Protein AF-A3MUS7-F1 (afdb_monomer)

pLDDT: mean 85.81, std 10.3, range [51.47, 94.19]

Structure (mmCIF, N/CA/C/O backbone):
data_AF-A3MUS7-F1
#
_entry.id   AF-A3MUS7-F1
#
loop_
_atom_site.group_PDB
_atom_site.id
_atom_site.type_symbol
_atom_site.label_atom_id
_atom_site.label_alt_id
_atom_site.label_comp_id
_atom_site.label_asym_id
_atom_site.label_entity_id
_atom_site.label_seq_id
_atom_site.pdbx_PDB_ins_code
_atom_site.Cartn_x
_atom_site.Cartn_y
_atom_site.Cartn_z
_atom_site.occupancy
_atom_site.B_iso_or_equiv
_atom_site.auth_seq_id
_atom_site.auth_comp_id
_atom_site.auth_asym_id
_atom_site.auth_atom_id
_atom_site.pdbx_PDB_model_num
ATOM 1 N N . MET A 1 1 ? -5.351 15.293 15.324 1.00 51.47 1 MET A N 1
ATOM 2 C CA . MET A 1 1 ? -4.025 14.895 14.779 1.00 51.47 1 MET A CA 1
ATOM 3 C C . MET A 1 1 ? -4.141 13.708 13.804 1.00 51.47 1 MET A C 1
ATOM 5 O O . MET A 1 1 ? -3.214 12.912 13.702 1.00 51.47 1 MET A O 1
ATOM 9 N N . GLU A 1 2 ? -5.256 13.566 13.077 1.00 51.72 2 GLU A N 1
ATOM 10 C CA . GLU A 1 2 ? -5.451 12.492 12.079 1.00 51.72 2 GLU A CA 1
ATOM 11 C C . GLU A 1 2 ? -5.254 12.984 10.634 1.00 51.72 2 GLU A C 1
ATOM 13 O O . GLU A 1 2 ? -4.814 12.213 9.785 1.00 51.72 2 GLU A O 1
ATOM 18 N N . GLU A 1 3 ? -5.437 14.285 10.374 1.00 53.47 3 GLU A N 1
ATOM 19 C CA . GLU A 1 3 ? -5.171 14.912 9.066 1.00 53.47 3 GLU A CA 1
ATOM 20 C C . GLU A 1 3 ? -3.714 14.745 8.596 1.00 53.47 3 GLU A C 1
ATOM 22 O O . GLU A 1 3 ? -3.478 14.410 7.436 1.00 53.47 3 GLU A O 1
ATOM 27 N N . ASP A 1 4 ? -2.741 14.853 9.508 1.00 58.12 4 ASP A N 1
ATOM 28 C CA . ASP A 1 4 ? -1.308 14.702 9.198 1.00 58.12 4 ASP A CA 1
ATOM 29 C C . ASP A 1 4 ? -0.961 13.275 8.719 1.00 58.12 4 ASP A C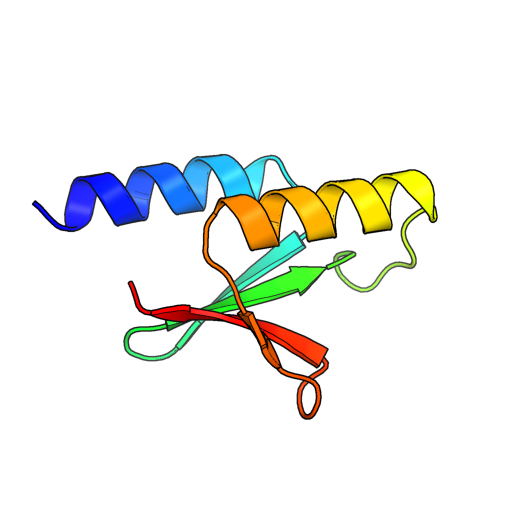 1
ATOM 31 O O . ASP A 1 4 ? -0.207 13.066 7.764 1.00 58.12 4 ASP A O 1
ATOM 35 N N . LYS A 1 5 ? -1.615 12.259 9.307 1.00 61.25 5 LYS A N 1
ATOM 36 C CA . LYS A 1 5 ? -1.439 10.855 8.904 1.00 61.25 5 LYS A CA 1
ATOM 37 C C . LYS A 1 5 ? -2.049 10.568 7.534 1.00 61.25 5 LYS A C 1
ATOM 39 O O . LYS A 1 5 ? -1.484 9.760 6.791 1.00 61.25 5 LYS A O 1
ATOM 44 N N . ARG A 1 6 ? -3.180 11.200 7.198 1.00 65.62 6 ARG A N 1
ATOM 45 C CA . ARG A 1 6 ? -3.855 11.037 5.900 1.00 65.62 6 ARG A CA 1
ATOM 46 C C . ARG A 1 6 ? -3.029 11.661 4.772 1.00 65.62 6 ARG A C 1
ATOM 48 O O . ARG A 1 6 ? -2.721 10.957 3.808 1.00 65.62 6 ARG A O 1
ATOM 55 N N . GLN A 1 7 ? -2.545 12.895 4.948 1.00 69.31 7 GLN A N 1
ATOM 56 C CA . GLN A 1 7 ? -1.678 13.559 3.962 1.00 69.31 7 GLN A CA 1
ATOM 57 C C . GLN A 1 7 ? -0.379 12.783 3.690 1.00 69.31 7 GLN A C 1
ATOM 59 O O . GLN A 1 7 ? 0.002 12.598 2.532 1.00 69.31 7 GLN A O 1
ATOM 64 N N . GLY A 1 8 ? 0.277 12.256 4.731 1.00 80.00 8 GLY A N 1
ATOM 65 C CA . GLY A 1 8 ? 1.512 11.481 4.562 1.00 80.00 8 GLY A CA 1
ATOM 66 C C . GLY A 1 8 ? 1.322 10.144 3.829 1.00 80.00 8 GLY A C 1
ATOM 67 O O . GLY A 1 8 ? 2.227 9.676 3.131 1.00 80.00 8 GLY A O 1
ATOM 68 N N . VAL A 1 9 ? 0.149 9.512 3.962 1.00 81.94 9 VAL A N 1
ATOM 69 C CA . VAL A 1 9 ? -0.183 8.274 3.239 1.00 81.94 9 VAL A CA 1
ATOM 70 C C . VAL A 1 9 ? -0.432 8.566 1.762 1.00 81.94 9 VAL A C 1
ATOM 72 O O . VAL A 1 9 ? 0.147 7.885 0.916 1.00 81.94 9 VAL A O 1
ATOM 75 N N . GLU A 1 10 ? -1.222 9.589 1.443 1.00 84.19 10 GLU A N 1
ATOM 76 C CA . GLU A 1 10 ? -1.503 9.969 0.054 1.00 84.19 10 GLU A CA 1
ATOM 77 C C . GLU A 1 10 ? -0.252 10.346 -0.725 1.00 84.19 10 GLU A C 1
ATOM 79 O O . GLU A 1 10 ? -0.055 9.870 -1.844 1.00 84.19 10 GLU A O 1
ATOM 84 N N . GLU A 1 11 ? 0.618 11.171 -0.137 1.00 86.62 11 GLU A N 1
ATOM 85 C CA . GLU A 1 11 ? 1.832 11.614 -0.819 1.00 86.62 11 GLU A CA 1
AT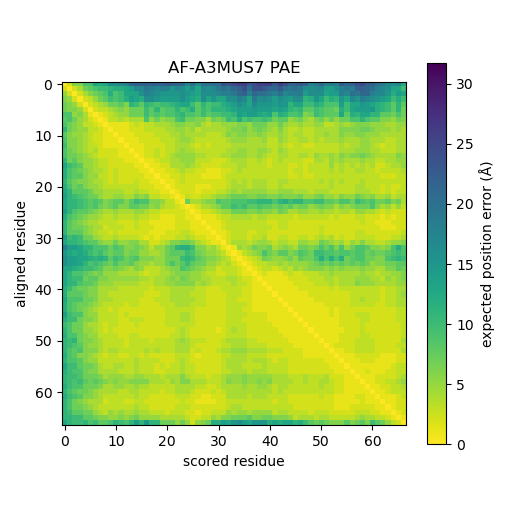OM 86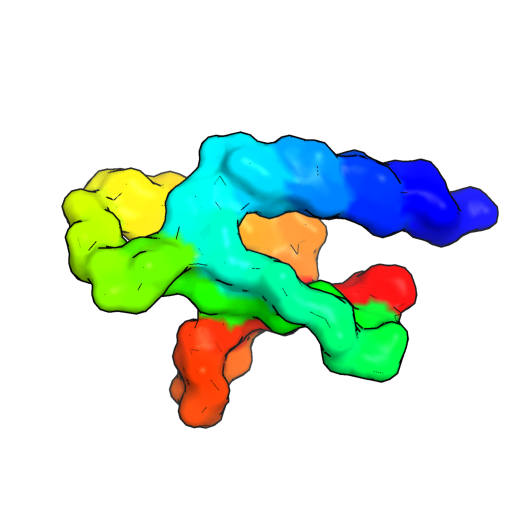 C C . GLU A 1 11 ? 2.722 10.423 -1.208 1.00 86.62 11 GLU A C 1
ATOM 88 O O . GLU A 1 11 ? 3.310 10.390 -2.292 1.00 86.62 11 GLU A O 1
ATOM 93 N N . ARG A 1 12 ? 2.777 9.404 -0.345 1.00 86.56 12 ARG A N 1
ATOM 94 C CA . ARG A 1 12 ? 3.502 8.160 -0.611 1.00 86.56 12 ARG A CA 1
ATOM 95 C C . ARG A 1 12 ? 2.814 7.306 -1.669 1.00 86.56 12 ARG A C 1
ATOM 97 O O . ARG A 1 12 ? 3.491 6.841 -2.580 1.00 86.56 12 ARG A O 1
ATOM 104 N N . LEU A 1 13 ? 1.494 7.129 -1.594 1.00 88.81 13 LEU A N 1
ATOM 105 C CA . LEU A 1 13 ? 0.743 6.340 -2.578 1.00 88.81 13 LEU A CA 1
ATOM 106 C C . LEU A 1 13 ? 0.848 6.930 -3.989 1.00 88.81 13 LEU A C 1
ATOM 108 O O . LEU A 1 13 ? 1.018 6.178 -4.945 1.00 88.81 13 LEU A O 1
ATOM 112 N N . ARG A 1 14 ? 0.849 8.262 -4.130 1.00 87.44 14 ARG A N 1
ATOM 113 C CA . ARG A 1 14 ? 1.030 8.943 -5.428 1.00 87.44 14 ARG A CA 1
ATOM 114 C C . ARG A 1 14 ? 2.380 8.652 -6.090 1.00 87.44 14 ARG A C 1
ATOM 116 O O . ARG A 1 14 ? 2.474 8.708 -7.314 1.00 87.44 14 ARG A O 1
ATOM 123 N N . LYS A 1 15 ? 3.411 8.339 -5.297 1.00 88.31 15 LYS A N 1
ATOM 124 C CA . LYS A 1 15 ? 4.758 7.975 -5.772 1.00 88.31 15 LYS A CA 1
ATOM 125 C C . LYS A 1 15 ? 4.870 6.491 -6.149 1.00 88.31 15 LYS A C 1
ATOM 127 O O . LYS A 1 15 ? 5.867 6.093 -6.745 1.00 88.31 15 LYS A O 1
ATOM 132 N N . LEU A 1 16 ? 3.868 5.675 -5.817 1.00 88.44 16 LEU A N 1
ATOM 133 C CA . LEU A 1 16 ? 3.845 4.244 -6.099 1.00 88.44 16 LEU A CA 1
ATOM 134 C C . LEU A 1 16 ? 3.034 3.926 -7.365 1.00 88.44 16 LEU A C 1
ATOM 136 O O . LEU A 1 16 ? 2.114 4.661 -7.733 1.00 88.44 16 LEU A O 1
ATOM 140 N N . PRO A 1 17 ? 3.325 2.801 -8.044 1.00 89.88 17 PRO A N 1
ATOM 141 C CA . PRO A 1 17 ? 2.551 2.326 -9.188 1.00 89.88 17 PRO A CA 1
ATOM 142 C C . PRO A 1 17 ? 1.232 1.674 -8.730 1.00 89.88 17 PRO A C 1
ATOM 144 O O . PRO A 1 17 ? 0.965 0.502 -9.002 1.00 89.88 17 PRO A O 1
ATOM 147 N N . VAL A 1 18 ? 0.409 2.427 -8.001 1.00 91.25 18 VAL A N 1
ATOM 148 C CA . VAL A 1 18 ? -0.856 1.970 -7.418 1.00 91.25 18 VAL A CA 1
ATOM 149 C C . VAL A 1 18 ? -1.997 2.915 -7.774 1.00 91.25 18 VAL A C 1
ATOM 151 O O . VAL A 1 18 ? -1.780 4.110 -7.962 1.00 91.25 18 VAL A O 1
ATOM 154 N N . ASP A 1 19 ? -3.205 2.374 -7.848 1.00 91.31 19 ASP A N 1
ATOM 155 C CA . ASP A 1 19 ? -4.440 3.149 -7.759 1.00 91.31 19 ASP A CA 1
ATOM 156 C C . ASP A 1 19 ? -4.960 3.075 -6.332 1.00 91.31 19 ASP A C 1
ATOM 158 O O . ASP A 1 19 ? -4.837 2.032 -5.690 1.00 91.31 19 ASP A O 1
ATOM 162 N N . TYR A 1 20 ? -5.540 4.159 -5.830 1.00 90.62 20 TYR A N 1
ATOM 163 C CA . TYR A 1 20 ? -6.148 4.173 -4.508 1.00 90.62 20 TYR A CA 1
ATOM 164 C C . TYR A 1 20 ? -7.478 4.921 -4.513 1.00 90.62 20 TYR A C 1
ATOM 166 O O . TYR A 1 20 ? -7.656 5.886 -5.254 1.00 90.62 20 TYR A O 1
ATOM 174 N N . THR A 1 21 ? -8.409 4.454 -3.691 1.00 90.88 21 THR A N 1
ATOM 175 C CA . THR A 1 21 ? -9.737 5.035 -3.491 1.00 90.88 21 THR A CA 1
ATOM 176 C C . THR A 1 21 ? -10.037 5.105 -2.001 1.00 90.88 21 THR A C 1
ATOM 178 O O . THR A 1 21 ? -9.519 4.303 -1.223 1.00 90.88 21 THR A O 1
ATOM 181 N N . TYR A 1 22 ? -10.876 6.057 -1.610 1.00 88.75 22 TYR A N 1
ATOM 182 C CA . TYR A 1 22 ? -11.411 6.145 -0.256 1.00 88.75 22 TYR A CA 1
ATOM 183 C C . TYR A 1 22 ? -12.789 5.501 -0.230 1.00 88.75 22 TYR A C 1
ATOM 185 O O . TYR A 1 22 ? -13.622 5.827 -1.074 1.00 88.75 22 TYR A O 1
ATOM 193 N N . ASP A 1 23 ? -12.994 4.593 0.713 1.00 86.25 23 ASP A N 1
ATOM 194 C CA . ASP A 1 23 ? -14.263 3.922 0.964 1.00 86.25 23 ASP A CA 1
ATOM 195 C C . ASP A 1 23 ? -14.608 4.141 2.438 1.00 86.25 23 ASP A C 1
ATOM 197 O O . ASP A 1 23 ? -13.929 3.613 3.314 1.00 86.25 23 ASP A O 1
ATOM 201 N N . GLU A 1 24 ? -15.586 5.012 2.702 1.00 84.62 24 GLU A N 1
ATOM 202 C CA . GLU A 1 24 ? -15.981 5.459 4.049 1.00 84.62 24 GLU A CA 1
ATOM 203 C C . GLU A 1 24 ? -14.790 5.988 4.884 1.00 84.62 24 GLU A C 1
ATOM 205 O O . GLU A 1 24 ? -14.393 7.145 4.728 1.00 84.62 24 GLU A O 1
ATOM 210 N N . ASP A 1 25 ? -14.189 5.134 5.720 1.00 85.88 25 ASP A N 1
ATOM 211 C CA . ASP A 1 25 ? -13.040 5.413 6.598 1.00 85.88 25 ASP A CA 1
ATOM 212 C C . ASP A 1 25 ? -11.810 4.536 6.278 1.00 85.88 25 ASP A C 1
ATOM 214 O O . ASP A 1 25 ? -10.890 4.377 7.090 1.00 85.88 25 ASP A O 1
ATOM 218 N N . GLU A 1 26 ? -11.773 3.934 5.090 1.00 88.62 26 GLU A N 1
ATOM 219 C CA . GLU A 1 26 ? -10.678 3.095 4.618 1.00 88.62 26 GLU A CA 1
ATOM 220 C C . GLU A 1 26 ? -10.065 3.626 3.320 1.00 88.62 26 GLU A C 1
ATOM 222 O O . GLU A 1 26 ? -10.737 4.100 2.406 1.00 88.62 26 GLU A O 1
ATOM 227 N N . VAL A 1 27 ? -8.746 3.492 3.207 1.00 91.12 27 VAL A N 1
ATOM 228 C CA . VAL A 1 27 ? -8.035 3.634 1.938 1.00 91.12 27 VAL A CA 1
ATOM 229 C C . VAL A 1 27 ? -7.876 2.255 1.330 1.00 91.12 27 VAL A C 1
ATOM 231 O O . VAL A 1 27 ? -7.236 1.382 1.921 1.00 91.12 27 VAL A O 1
ATOM 234 N N . VAL A 1 28 ? -8.415 2.082 0.130 1.00 92.38 28 VAL A N 1
ATOM 235 C CA . VAL A 1 28 ? -8.330 0.863 -0.671 1.00 92.38 28 VAL A CA 1
ATOM 236 C C . VAL A 1 28 ? -7.337 1.093 -1.802 1.00 92.38 28 VAL A C 1
ATOM 238 O O . VAL A 1 28 ? -7.457 2.048 -2.557 1.00 92.38 28 VAL A O 1
ATOM 241 N N . VAL A 1 29 ? -6.348 0.216 -1.940 1.00 93.31 29 VAL A N 1
ATOM 242 C CA . VAL A 1 29 ? -5.231 0.355 -2.878 1.00 93.31 29 VAL A CA 1
ATOM 243 C C . VAL A 1 29 ? -5.148 -0.869 -3.789 1.00 93.31 29 VAL A C 1
ATOM 245 O O . VAL A 1 29 ? -5.174 -2.014 -3.337 1.00 93.31 29 VAL A O 1
ATOM 248 N N . LYS A 1 30 ? -5.001 -0.640 -5.092 1.00 92.38 30 LYS A N 1
ATOM 249 C CA . LYS A 1 30 ? -4.770 -1.652 -6.126 1.00 92.38 30 LYS A CA 1
ATOM 250 C C . LYS A 1 30 ? -3.392 -1.462 -6.739 1.00 92.38 30 LYS A C 1
ATOM 252 O O . LYS A 1 30 ? -3.060 -0.396 -7.246 1.00 92.38 30 LYS A O 1
ATOM 257 N N . VAL A 1 31 ? -2.586 -2.517 -6.726 1.00 90.38 31 VAL A N 1
ATOM 258 C CA . VAL A 1 31 ? -1.222 -2.474 -7.261 1.00 90.38 31 VAL A CA 1
ATOM 259 C C . VAL A 1 31 ? -1.231 -2.712 -8.771 1.00 90.38 31 VAL A C 1
ATOM 261 O O . VAL A 1 31 ? -1.882 -3.634 -9.254 1.00 90.38 31 VAL A O 1
ATOM 264 N N . GLY A 1 32 ? -0.484 -1.892 -9.513 1.00 84.69 32 GLY A N 1
ATOM 265 C CA . GLY A 1 32 ? -0.213 -2.072 -10.940 1.00 84.69 32 GLY A CA 1
ATOM 266 C C . GLY A 1 32 ? -1.050 -1.240 -11.901 1.00 84.69 32 GLY A C 1
ATOM 267 O O . GLY A 1 32 ? -0.810 -1.304 -13.101 1.00 84.69 32 GLY A O 1
ATOM 268 N N . LYS A 1 33 ? -1.992 -0.424 -11.419 1.00 80.38 33 LYS A N 1
ATOM 269 C CA . LYS A 1 33 ? -2.828 0.454 -12.258 1.00 80.38 33 LYS A CA 1
ATOM 270 C C . LYS A 1 33 ? -3.470 -0.229 -13.477 1.00 80.38 33 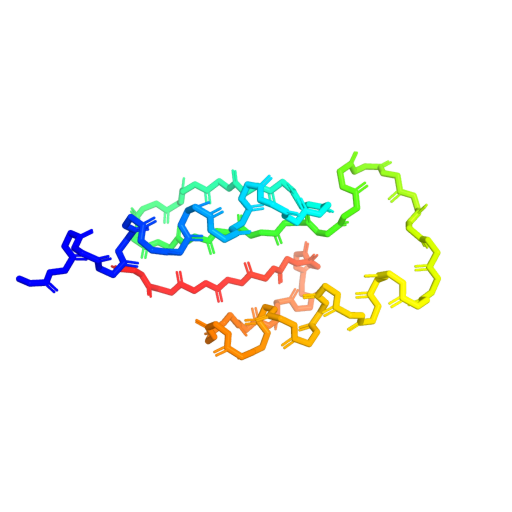LYS A C 1
ATOM 272 O O . LYS A 1 33 ? -3.438 0.283 -14.595 1.00 80.38 33 LYS A O 1
ATOM 277 N N . GLY A 1 34 ? -3.956 -1.458 -13.291 1.00 76.56 34 GLY A N 1
ATOM 278 C CA . GLY A 1 34 ? -4.516 -2.277 -14.377 1.00 76.56 34 GLY A CA 1
ATOM 279 C C . GLY A 1 34 ? -3.482 -2.869 -15.348 1.00 76.56 34 GLY A C 1
ATOM 280 O O . GLY A 1 34 ? -3.860 -3.480 -16.343 1.00 76.56 34 GLY A O 1
ATOM 281 N N . LYS A 1 35 ? -2.183 -2.726 -15.066 1.00 81.81 35 LYS A N 1
ATOM 282 C CA . LYS A 1 35 ? -1.073 -3.330 -15.810 1.00 81.81 35 LYS A CA 1
ATOM 283 C C . LYS A 1 35 ? -0.289 -4.291 -14.920 1.00 81.81 35 LYS A C 1
ATOM 285 O O . LYS A 1 35 ? -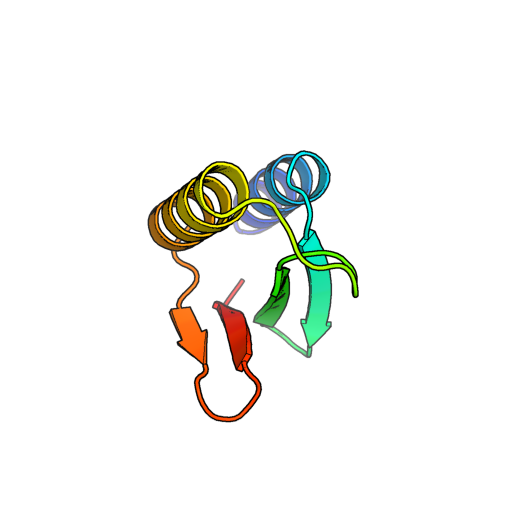0.228 -4.151 -13.699 1.00 81.81 35 LYS A O 1
ATOM 290 N N . ARG A 1 36 ? 0.346 -5.282 -15.546 1.00 83.31 36 ARG A N 1
ATOM 291 C CA . ARG A 1 36 ? 1.265 -6.184 -14.851 1.00 83.31 36 ARG A CA 1
ATOM 292 C C . ARG A 1 36 ? 2.570 -5.437 -14.587 1.00 83.31 36 ARG A C 1
ATOM 294 O O . ARG A 1 36 ? 3.229 -5.010 -15.530 1.00 83.31 36 ARG A O 1
ATOM 301 N N . LEU A 1 37 ? 2.919 -5.266 -13.316 1.00 87.31 37 LEU A N 1
ATOM 302 C CA . LEU A 1 37 ? 4.223 -4.727 -12.940 1.00 87.31 37 LEU A CA 1
ATOM 303 C C . LEU A 1 37 ? 5.300 -5.814 -13.054 1.00 87.31 37 LEU A C 1
ATOM 305 O O . LEU A 1 37 ? 4.986 -6.994 -12.859 1.00 87.31 37 LEU A O 1
ATOM 309 N N . PRO A 1 38 ? 6.560 -5.430 -13.322 1.00 92.56 38 PRO A N 1
ATOM 310 C CA . PRO A 1 38 ? 7.711 -6.298 -13.100 1.00 92.56 38 PRO A CA 1
ATOM 311 C C . PRO A 1 38 ? 7.706 -6.857 -11.673 1.00 92.56 38 PRO A C 1
ATOM 313 O O . PRO A 1 38 ? 7.288 -6.165 -10.742 1.00 92.56 38 PRO A O 1
ATOM 316 N N . GLU A 1 39 ? 8.180 -8.090 -11.493 1.00 90.62 39 GLU A N 1
ATOM 317 C CA . GLU A 1 39 ? 8.126 -8.785 -10.200 1.00 90.62 39 GLU A CA 1
ATOM 318 C C . GLU A 1 39 ? 8.838 -8.006 -9.087 1.00 90.62 39 GLU A C 1
ATOM 320 O O . GLU A 1 39 ? 8.264 -7.817 -8.013 1.00 90.62 39 GLU A O 1
ATOM 325 N N . ASP A 1 40 ? 10.028 -7.468 -9.364 1.00 92.00 40 ASP A N 1
ATOM 326 C CA . ASP A 1 40 ? 10.775 -6.633 -8.420 1.00 92.00 40 ASP A CA 1
ATOM 327 C C . ASP A 1 40 ? 9.986 -5.394 -7.988 1.00 92.00 40 ASP A C 1
ATOM 329 O O . ASP A 1 40 ?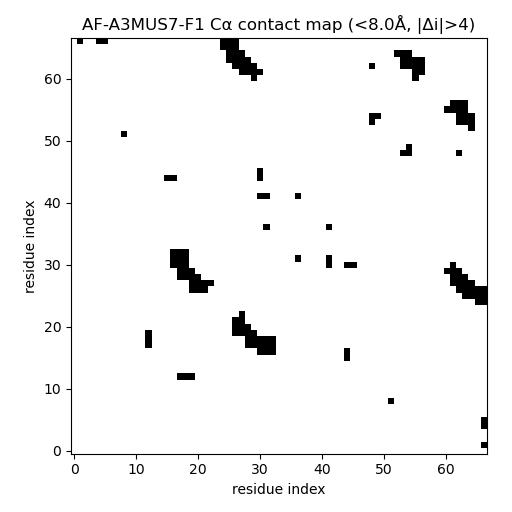 9.864 -5.105 -6.797 1.00 92.00 40 ASP A O 1
ATOM 333 N N . GLN A 1 41 ? 9.379 -4.689 -8.947 1.00 89.81 41 GLN A N 1
ATOM 334 C CA . GLN A 1 41 ? 8.606 -3.477 -8.676 1.00 89.81 41 GLN A CA 1
ATOM 335 C C . GLN A 1 41 ? 7.309 -3.790 -7.922 1.00 89.81 41 GLN A C 1
ATOM 337 O O . GLN A 1 41 ? 6.907 -3.044 -7.024 1.00 89.81 41 GLN A O 1
ATOM 342 N N . PHE A 1 42 ? 6.655 -4.901 -8.266 1.00 89.75 42 PHE A N 1
ATOM 343 C CA . PHE A 1 42 ? 5.486 -5.386 -7.547 1.00 89.75 42 PHE A CA 1
ATOM 344 C C . PHE A 1 42 ? 5.857 -5.694 -6.098 1.00 89.75 42 PHE A C 1
ATOM 346 O O . PHE A 1 42 ? 5.256 -5.148 -5.176 1.00 89.75 42 PHE A O 1
ATOM 353 N N . ARG A 1 43 ? 6.891 -6.510 -5.886 1.00 91.38 43 ARG A N 1
ATOM 354 C CA . ARG A 1 43 ? 7.355 -6.908 -4.556 1.00 91.38 43 ARG A CA 1
ATOM 355 C C . ARG A 1 43 ? 7.766 -5.707 -3.708 1.00 91.38 43 ARG A C 1
ATOM 357 O O . ARG A 1 43 ? 7.408 -5.659 -2.530 1.00 91.38 43 ARG A O 1
ATOM 364 N N . ASP A 1 44 ? 8.465 -4.735 -4.289 1.00 93.31 44 ASP A N 1
ATOM 365 C CA . ASP A 1 44 ? 8.824 -3.497 -3.596 1.00 93.31 44 ASP A CA 1
ATOM 366 C C . ASP A 1 44 ? 7.578 -2.706 -3.173 1.00 93.31 44 ASP A C 1
ATOM 368 O O . ASP A 1 44 ? 7.418 -2.383 -1.994 1.00 93.31 44 ASP A O 1
ATOM 372 N N . THR A 1 45 ? 6.626 -2.515 -4.091 1.00 91.69 45 THR A N 1
ATOM 373 C CA . THR A 1 45 ? 5.360 -1.817 -3.808 1.00 91.69 45 THR A CA 1
ATOM 374 C C . THR A 1 45 ? 4.591 -2.495 -2.672 1.00 91.69 45 THR A C 1
ATOM 376 O O . THR A 1 45 ? 4.143 -1.837 -1.735 1.00 91.69 45 THR A O 1
ATOM 379 N N . ILE A 1 46 ? 4.495 -3.826 -2.702 1.00 92.06 46 ILE A N 1
ATOM 380 C CA . ILE A 1 46 ? 3.859 -4.625 -1.649 1.00 92.06 46 ILE A CA 1
ATOM 381 C C . ILE A 1 46 ? 4.560 -4.424 -0.297 1.00 92.06 46 ILE A C 1
ATOM 383 O O . ILE A 1 46 ? 3.898 -4.248 0.728 1.00 92.06 46 ILE A O 1
ATOM 387 N N . ASN A 1 47 ? 5.894 -4.411 -0.272 1.00 93.50 47 ASN A N 1
ATOM 388 C CA . ASN A 1 47 ? 6.654 -4.159 0.952 1.00 93.50 47 ASN A CA 1
ATOM 389 C C . ASN A 1 47 ? 6.420 -2.746 1.500 1.00 93.50 47 ASN A C 1
ATOM 391 O O . ASN A 1 47 ? 6.306 -2.578 2.716 1.00 93.50 47 ASN A O 1
ATOM 395 N N . GLN A 1 48 ? 6.320 -1.737 0.632 1.00 91.69 48 GL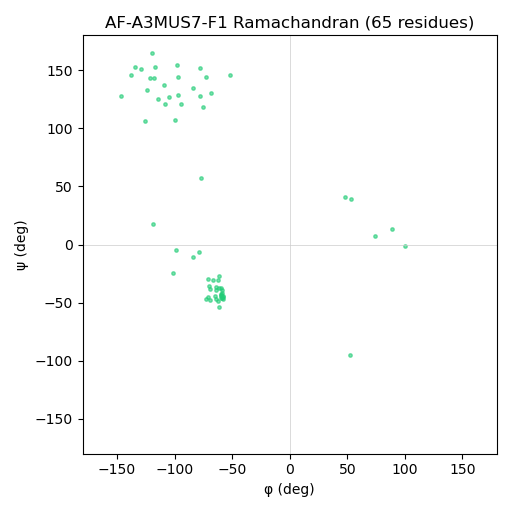N A N 1
ATOM 396 C CA . GLN A 1 48 ? 6.007 -0.372 1.050 1.00 91.69 48 GLN A CA 1
ATOM 397 C C . GLN A 1 48 ? 4.598 -0.273 1.647 1.00 91.69 48 GLN A C 1
ATOM 399 O O . GLN A 1 48 ? 4.440 0.281 2.735 1.00 91.69 48 GLN A O 1
ATOM 404 N N . LEU A 1 49 ? 3.597 -0.897 1.019 1.00 92.06 49 LEU A N 1
ATOM 405 C CA . LEU A 1 49 ? 2.226 -0.937 1.540 1.00 92.06 49 LEU A CA 1
ATOM 406 C C . LEU A 1 49 ? 2.154 -1.608 2.920 1.00 92.06 49 LEU A C 1
ATOM 408 O O . LEU A 1 49 ? 1.554 -1.048 3.841 1.00 92.06 49 LEU A O 1
ATOM 412 N N . LYS A 1 50 ? 2.849 -2.739 3.113 1.00 91.25 50 LYS A N 1
ATOM 413 C CA . LYS A 1 50 ? 2.978 -3.388 4.433 1.00 91.25 50 LYS A CA 1
ATOM 414 C C . LYS A 1 50 ? 3.589 -2.452 5.478 1.00 91.25 50 LYS A C 1
ATOM 416 O O . LYS A 1 50 ? 3.044 -2.324 6.571 1.00 91.25 50 LYS A O 1
ATOM 421 N N . LYS A 1 51 ? 4.689 -1.761 5.147 1.00 91.19 51 LYS A N 1
ATOM 422 C CA . LYS A 1 51 ? 5.348 -0.790 6.048 1.00 91.19 51 LYS A CA 1
ATOM 423 C C . LYS A 1 51 ? 4.446 0.395 6.398 1.00 91.19 51 LYS A C 1
ATOM 425 O O . LYS A 1 51 ? 4.556 0.951 7.484 1.0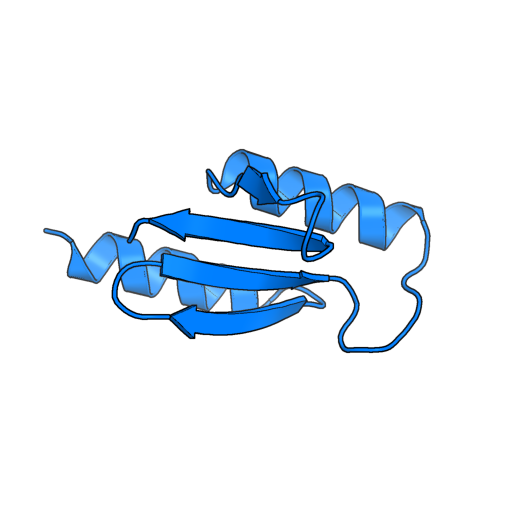0 91.19 51 LYS A O 1
ATOM 430 N N . MET A 1 52 ? 3.554 0.781 5.490 1.00 88.25 52 MET A N 1
ATOM 431 C CA . MET A 1 52 ? 2.569 1.843 5.704 1.00 88.25 52 MET A CA 1
ATOM 432 C C . MET A 1 52 ? 1.355 1.390 6.533 1.00 88.25 52 MET A C 1
ATOM 434 O O . MET A 1 52 ? 0.531 2.233 6.898 1.00 88.25 52 MET A O 1
ATOM 438 N N . GLY A 1 53 ? 1.252 0.095 6.854 1.00 90.44 53 GLY A N 1
ATOM 439 C CA . GLY A 1 53 ? 0.180 -0.485 7.662 1.00 90.44 53 GLY A CA 1
ATOM 440 C C . GLY A 1 53 ? -1.040 -0.943 6.861 1.00 90.44 53 GLY A C 1
ATOM 441 O O . GLY A 1 53 ? -2.082 -1.198 7.460 1.00 90.44 53 GLY A O 1
ATOM 442 N N . PHE A 1 54 ? -0.933 -1.041 5.533 1.00 93.69 54 PHE A N 1
ATOM 443 C CA . PHE A 1 54 ? -1.986 -1.648 4.724 1.00 93.69 54 PHE A CA 1
ATOM 444 C C . PHE A 1 54 ? -2.001 -3.165 4.909 1.00 93.69 54 PHE A C 1
ATOM 446 O O . PHE A 1 54 ? -0.955 -3.813 5.017 1.00 93.69 54 PHE A O 1
ATOM 453 N N . LYS A 1 55 ? -3.203 -3.734 4.896 1.00 93.62 55 LYS A N 1
ATOM 454 C CA . LYS A 1 55 ? -3.455 -5.171 4.948 1.00 93.62 55 LYS A CA 1
ATOM 455 C C . LYS A 1 55 ? -3.965 -5.645 3.599 1.00 93.62 55 LYS A C 1
ATOM 457 O O . LYS A 1 55 ? -4.787 -4.979 2.982 1.00 93.62 55 LYS A O 1
ATOM 462 N N . PHE A 1 56 ? -3.467 -6.785 3.144 1.00 93.44 56 PHE A N 1
ATOM 463 C CA . PHE A 1 56 ? -3.960 -7.395 1.918 1.00 93.44 56 PHE A CA 1
ATOM 464 C C . PHE A 1 56 ? -5.295 -8.095 2.178 1.00 93.44 56 PHE A C 1
ATOM 466 O O . PHE A 1 56 ? -5.393 -8.920 3.084 1.00 93.44 56 PHE A O 1
ATOM 473 N N . ASP A 1 57 ? -6.283 -7.761 1.362 1.00 91.62 57 ASP A N 1
ATOM 474 C CA . ASP A 1 57 ? -7.604 -8.364 1.301 1.00 91.62 57 ASP A CA 1
ATOM 475 C C . ASP A 1 57 ? -7.622 -9.367 0.127 1.00 91.62 57 ASP A C 1
ATOM 477 O O . ASP A 1 57 ? -7.548 -8.948 -1.037 1.00 91.62 57 ASP A O 1
ATOM 481 N N . PRO A 1 58 ? -7.627 -10.687 0.398 1.00 90.12 58 PRO A N 1
ATOM 482 C CA . PRO A 1 58 ? -7.523 -11.707 -0.644 1.00 90.12 58 PRO A CA 1
ATOM 483 C C . PRO A 1 58 ? -8.788 -11.815 -1.501 1.00 90.12 58 PRO A C 1
ATOM 485 O O . PRO A 1 58 ? -8.675 -12.128 -2.688 1.00 90.12 58 PRO A O 1
ATOM 488 N N . ASP A 1 59 ? -9.956 -11.513 -0.933 1.00 91.06 59 ASP A N 1
ATOM 489 C CA . ASP A 1 59 ? -11.255 -11.564 -1.607 1.00 91.06 59 ASP A CA 1
ATOM 490 C C . ASP A 1 59 ? -11.333 -10.554 -2.754 1.00 91.06 59 ASP A C 1
ATOM 492 O O . ASP A 1 59 ? -11.700 -10.886 -3.882 1.00 91.06 59 ASP A O 1
ATOM 496 N N . THR A 1 60 ? -10.911 -9.317 -2.497 1.00 88.56 60 THR A N 1
ATOM 497 C CA . THR A 1 60 ? -10.940 -8.22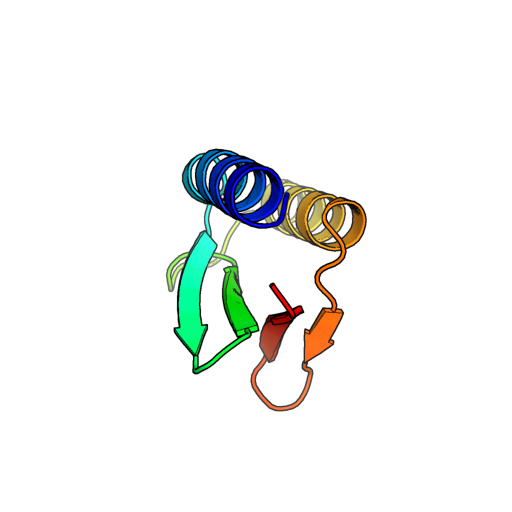8 -3.485 1.00 88.56 60 THR A CA 1
ATOM 498 C C . THR A 1 60 ? -9.600 -7.987 -4.172 1.00 88.56 60 THR A C 1
ATOM 500 O O . THR A 1 60 ? -9.517 -7.178 -5.100 1.00 88.56 60 THR A O 1
ATOM 503 N N . LYS A 1 61 ? -8.546 -8.695 -3.747 1.00 89.56 61 LYS A N 1
ATOM 504 C CA . LYS A 1 61 ? -7.158 -8.509 -4.199 1.00 89.56 61 LYS A CA 1
ATOM 505 C C . LYS A 1 61 ? -6.701 -7.052 -4.061 1.00 89.56 61 LYS A C 1
ATOM 507 O O . LYS A 1 61 ? -6.001 -6.523 -4.928 1.00 89.56 61 LYS A O 1
ATOM 512 N N . THR A 1 62 ? -7.110 -6.400 -2.975 1.00 91.94 62 THR A N 1
ATOM 513 C CA . THR A 1 62 ? -6.782 -4.999 -2.677 1.00 91.94 62 THR A CA 1
ATOM 514 C C . THR A 1 62 ? -6.012 -4.875 -1.371 1.00 91.94 62 THR A C 1
ATOM 516 O O . THR A 1 62 ? -5.930 -5.805 -0.579 1.00 91.94 62 THR A O 1
ATOM 519 N N . TRP A 1 63 ? -5.393 -3.724 -1.159 1.00 94.19 63 TRP A N 1
ATOM 520 C CA . TRP A 1 63 ? -4.685 -3.376 0.062 1.00 94.19 63 TRP A CA 1
ATOM 521 C C . TRP A 1 63 ? -5.491 -2.328 0.805 1.00 94.19 63 TRP A C 1
ATOM 523 O O . TRP A 1 63 ? -5.738 -1.260 0.260 1.00 94.19 63 TRP A O 1
ATOM 533 N N . ARG A 1 64 ? -5.899 -2.615 2.036 1.00 92.75 64 ARG A N 1
ATOM 534 C CA . ARG A 1 64 ? -6.806 -1.765 2.808 1.00 92.75 64 ARG A CA 1
ATOM 535 C C . ARG A 1 64 ? -6.153 -1.252 4.074 1.00 92.75 64 ARG A C 1
ATOM 537 O O . ARG A 1 64 ? -5.374 -1.964 4.713 1.00 92.75 64 ARG A O 1
ATOM 544 N N . LYS A 1 65 ? -6.455 -0.013 4.438 1.00 90.62 65 LYS A N 1
ATOM 545 C CA . LYS A 1 65 ? -6.019 0.586 5.697 1.00 90.62 65 LYS A CA 1
ATOM 546 C C . LYS A 1 65 ? -7.079 1.549 6.205 1.00 90.62 65 LYS A C 1
ATOM 548 O O . LYS A 1 65 ? -7.434 2.479 5.492 1.00 90.62 65 LYS A O 1
ATOM 553 N N . LYS A 1 66 ? -7.486 1.375 7.460 1.00 87.31 66 LYS A N 1
ATOM 554 C CA . LYS A 1 66 ? -8.330 2.335 8.172 1.00 87.31 66 LYS A CA 1
ATOM 555 C C . LYS A 1 66 ? -7.559 3.633 8.448 1.00 87.31 66 LYS A C 1
ATOM 557 O O . LYS A 1 66 ? -6.412 3.562 8.914 1.00 87.31 66 LYS A O 1
ATOM 562 N N . VAL A 1 67 ? -8.154 4.781 8.125 1.00 74.31 67 VAL A N 1
ATOM 563 C CA . VAL A 1 67 ? -7.525 6.117 8.187 1.00 74.31 67 VAL A CA 1
ATOM 564 C C . VAL A 1 67 ? -8.183 7.076 9.151 1.00 74.31 67 VAL A C 1
ATOM 566 O O . VAL A 1 67 ? -9.384 6.933 9.433 1.00 74.31 67 VAL A O 1
#

Radius of gyration: 11.52 Å; Cα contacts (8 Å, |Δi|>4): 78; chains: 1; bounding box: 27×27×31 Å

Foldseek 3Di:
DVVVLVVVVVVVLVVAQWDWDDDPQKIKIGHRVPHDDDPVSRVVRVVVLVVSVWDQDPVVRITMDGD

Nearest PDB structures (foldseek):
  6rmo-assembly2_E  TM=4.696E-01  e=5.311E-01  Plasmodium falciparum 3D7
  6rmw-assembly2_G  TM=4.434E-01  e=4.672E-01  Plasmodium falciparum 3D7
  6rmo-assembly1_D  TM=4.596E-01  e=7.805E-01  Plasmodium falciparum 3D7
  6rmo-assembly2_F  TM=4.657E-01  e=1.304E+00  Plasmodium falciparum 3D7
  6rme-assembly1_A  TM=3.959E-01  e=6.865E-01  Plasmodium falciparum 3D7

Organism: Pyrobaculum calidifontis (strain DSM 21063 / JCM 11548 / VA1) (NCBI:txid410359)

Mean predicted aligned error: 4.91 Å

Solvent-accessible surface area (backbone atoms only — not comparable to full-atom values): 3947 Å² total; per-residue (Å²): 132,61,66,66,59,52,54,59,49,51,62,50,46,74,75,41,72,45,41,74,47,79,54,100,57,29,41,40,32,37,80,30,69,95,44,89,58,57,67,70,59,44,54,50,50,52,52,51,40,49,75,73,61,35,42,80,40,79,90,80,66,30,32,38,30,82,108

Sequence (67 aa):
MEEDKRQGVEERLRKLPVDYTYDEDEVVVKVGKGKRLPEDQFRDTINQLKKMGFKFDPDTKTWRKKV

Secondary structure (DSSP, 8-state):
--HHHHHHHHHHHHTSSEEEEEETTEEEEEETTTSPPPHHHHHHHHHHHHHTT-EEETTTTEEEEE-